Protein AF-A0A0K2UXF2-F1 (afdb_monomer_lite)

Radius of gyration: 28.44 Å; chains: 1; bounding box: 49×37×75 Å

Secondary structure (DSSP, 8-state):
-------TTTTTTS-HHHHHHHHHHT-SSSTTSPPHHHHHHSHHHHT-------HHHHHHHHHHHHHHHHHHHHHHHHHHHHHHHHHHHHHTTSS-------------------

Sequence (114 aa):
LGEFEFDSPYWDDISDEAKAFIRQLMCVDVDKRLSCSEALEHAWITGAKNDKDIHASVSEQLKKNFAKSRWRQAYNAIAVSRQMKKMVLNSGATTTDNKDNSPGPEKSAAEEFF

Structure (mmCIF, N/CA/C/O backbone):
data_AF-A0A0K2UXF2-F1
#
_entry.id   AF-A0A0K2UXF2-F1
#
loop_
_atom_site.group_PDB
_atom_site.id
_atom_site.type_symbol
_atom_site.label_atom_id
_atom_site.label_alt_id
_atom_site.label_comp_id
_atom_site.label_asym_id
_atom_site.label_entity_id
_atom_site.label_seq_id
_atom_site.pdbx_PDB_ins_code
_atom_site.Cartn_x
_atom_site.Cartn_y
_atom_site.Cartn_z
_atom_site.occupancy
_atom_site.B_iso_or_equiv
_atom_site.auth_seq_id
_atom_site.auth_comp_id
_atom_site.auth_asym_id
_atom_site.auth_atom_id
_atom_site.pdbx_PDB_model_num
ATOM 1 N N . LEU A 1 1 ? 4.490 -22.327 3.656 1.00 52.03 1 LEU A N 1
ATOM 2 C CA . LEU A 1 1 ? 3.926 -21.152 4.350 1.00 52.03 1 LEU A CA 1
ATOM 3 C C . LEU A 1 1 ? 4.369 -19.921 3.578 1.00 52.03 1 LEU A C 1
ATOM 5 O O . LEU A 1 1 ? 5.523 -19.871 3.176 1.00 52.03 1 LEU A O 1
ATOM 9 N N . GLY A 1 2 ? 3.449 -19.013 3.257 1.00 61.31 2 GLY A N 1
ATOM 10 C CA . GLY A 1 2 ? 3.793 -17.711 2.686 1.00 61.31 2 GLY A CA 1
ATOM 11 C C . GLY A 1 2 ? 4.280 -16.814 3.813 1.00 61.31 2 GLY A C 1
ATOM 12 O O . GLY A 1 2 ? 3.492 -16.054 4.362 1.00 61.31 2 GLY A O 1
ATOM 13 N N . GLU A 1 3 ? 5.530 -17.000 4.223 1.00 74.31 3 GLU A N 1
ATOM 14 C CA . GLU A 1 3 ? 6.136 -16.219 5.298 1.00 74.31 3 GLU A CA 1
ATOM 15 C C . GLU A 1 3 ? 6.513 -14.835 4.774 1.00 74.31 3 GLU A C 1
ATOM 17 O O . GLU A 1 3 ? 7.091 -14.694 3.693 1.00 74.31 3 GLU A O 1
ATOM 22 N N . PHE A 1 4 ? 6.129 -13.810 5.526 1.00 83.56 4 PHE A N 1
ATOM 23 C CA . PHE A 1 4 ? 6.511 -12.432 5.275 1.00 83.56 4 PHE A CA 1
ATOM 24 C C . PHE A 1 4 ? 6.806 -11.757 6.610 1.00 83.56 4 PHE A C 1
ATOM 26 O O . PHE A 1 4 ? 6.169 -12.053 7.624 1.00 83.56 4 PHE A O 1
ATOM 33 N N . GLU A 1 5 ? 7.767 -10.844 6.593 1.00 88.75 5 GLU A N 1
ATOM 34 C CA . GLU A 1 5 ? 8.214 -10.105 7.767 1.00 88.75 5 GLU A CA 1
ATOM 35 C C . GLU A 1 5 ? 8.096 -8.598 7.518 1.00 88.75 5 GLU A C 1
ATOM 37 O O . GLU A 1 5 ? 8.026 -8.126 6.380 1.00 88.75 5 GLU A O 1
ATOM 42 N N . PHE A 1 6 ? 7.996 -7.841 8.607 1.00 90.50 6 PHE A N 1
ATOM 43 C CA . PHE A 1 6 ? 7.907 -6.386 8.578 1.00 90.50 6 PHE A CA 1
ATOM 44 C C . PHE A 1 6 ? 9.286 -5.803 8.883 1.00 90.50 6 PHE A C 1
ATOM 46 O O . PHE A 1 6 ? 9.602 -5.523 10.037 1.00 90.50 6 PHE A O 1
ATOM 53 N N . ASP A 1 7 ? 10.105 -5.665 7.841 1.00 89.31 7 ASP A N 1
ATOM 54 C CA . ASP A 1 7 ? 11.518 -5.307 7.978 1.00 89.31 7 ASP A CA 1
ATOM 55 C C . ASP A 1 7 ? 11.738 -3.864 8.465 1.00 89.31 7 ASP A C 1
ATOM 57 O O . ASP A 1 7 ? 11.189 -2.896 7.918 1.00 89.31 7 ASP A O 1
ATOM 61 N N . SER A 1 8 ? 12.629 -3.714 9.444 1.00 84.88 8 SER A N 1
ATOM 62 C CA . SER A 1 8 ? 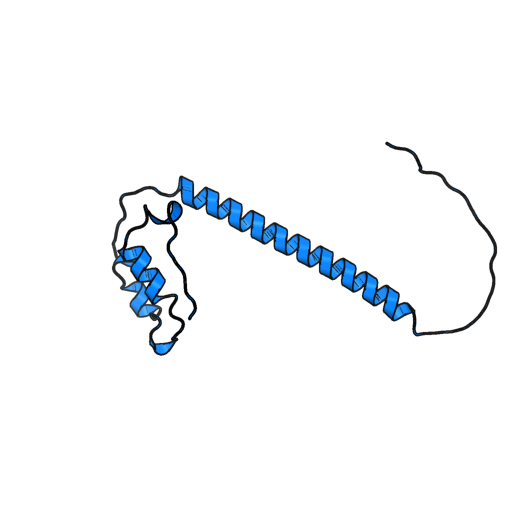13.218 -2.423 9.807 1.00 84.88 8 SER A CA 1
ATOM 63 C C . SER A 1 8 ? 14.157 -1.945 8.683 1.00 84.88 8 SER A C 1
ATOM 65 O O . SER A 1 8 ? 14.823 -2.766 8.041 1.00 84.88 8 SER A O 1
ATOM 67 N N . PRO A 1 9 ? 14.229 -0.633 8.389 1.00 87.19 9 PRO A N 1
ATOM 68 C CA . PRO A 1 9 ? 13.587 0.483 9.099 1.00 87.19 9 PRO A CA 1
ATOM 69 C C . PRO A 1 9 ? 12.191 0.852 8.578 1.00 87.19 9 PRO A C 1
ATOM 71 O O . PRO A 1 9 ? 11.560 1.780 9.073 1.00 87.19 9 PRO A O 1
ATOM 74 N N . TYR A 1 10 ? 11.702 0.180 7.537 1.00 83.06 10 TYR A N 1
ATOM 75 C CA . TYR A 1 10 ? 10.551 0.659 6.766 1.00 83.06 10 TYR A CA 1
ATOM 76 C C . TYR A 1 10 ? 9.217 0.525 7.503 1.00 83.06 10 TYR A C 1
ATOM 78 O O . TYR A 1 10 ? 8.292 1.289 7.235 1.00 83.06 10 TYR A O 1
ATOM 86 N N . TRP A 1 11 ? 9.123 -0.441 8.416 1.00 88.69 11 TRP A N 1
ATOM 87 C CA . TRP A 1 11 ? 7.900 -0.758 9.149 1.00 88.69 11 TRP A CA 1
ATOM 88 C C . TRP A 1 11 ? 7.898 -0.277 10.604 1.00 88.69 11 TRP A C 1
ATOM 90 O O . TRP A 1 11 ? 6.904 -0.481 11.303 1.00 88.69 11 TRP A O 1
ATOM 100 N N . ASP A 1 12 ? 8.968 0.365 11.070 1.00 86.81 12 ASP A N 1
ATOM 101 C CA . ASP A 1 12 ? 9.121 0.757 12.480 1.00 86.81 12 ASP A CA 1
ATOM 102 C C . ASP A 1 12 ? 8.124 1.852 12.887 1.00 86.81 12 ASP A C 1
ATOM 104 O O . ASP A 1 12 ? 7.615 1.857 14.006 1.00 86.81 12 ASP A O 1
ATOM 108 N N . ASP A 1 13 ? 7.768 2.733 11.951 1.00 87.12 13 ASP A N 1
ATOM 109 C CA . ASP A 1 13 ? 6.790 3.803 12.172 1.00 87.12 13 ASP A CA 1
ATOM 110 C C . ASP A 1 13 ? 5.335 3.397 11.904 1.00 87.12 13 ASP A C 1
ATOM 112 O O . 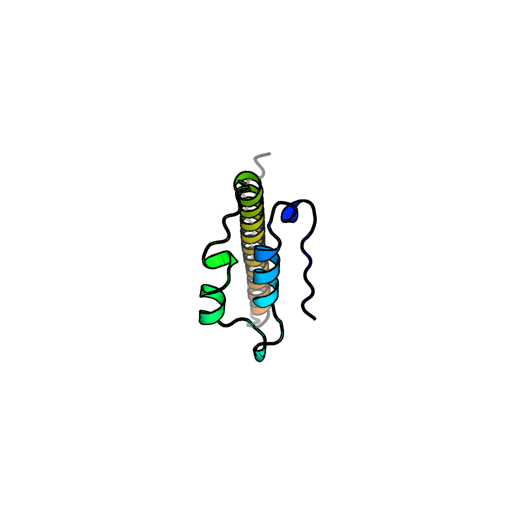ASP A 1 13 ? 4.424 4.206 12.082 1.00 87.12 13 ASP A O 1
ATOM 116 N N . ILE A 1 14 ? 5.097 2.149 11.496 1.00 87.44 14 ILE A N 1
ATOM 117 C CA . ILE A 1 14 ? 3.758 1.617 11.233 1.00 87.44 14 ILE A CA 1
ATOM 118 C C . ILE A 1 14 ? 3.198 0.991 12.509 1.00 87.44 14 ILE A C 1
ATOM 120 O O . ILE A 1 14 ? 3.877 0.171 13.134 1.00 87.44 14 ILE A O 1
ATOM 124 N N . SER A 1 15 ? 1.951 1.315 12.869 1.00 88.62 15 SER A N 1
ATOM 125 C CA . SER A 1 15 ? 1.356 0.755 14.085 1.00 88.62 15 SER A CA 1
ATOM 126 C C . SER A 1 15 ? 1.104 -0.744 14.012 1.00 88.62 15 SER A C 1
ATOM 128 O O . SER A 1 15 ? 0.930 -1.344 12.942 1.00 88.62 15 SER A O 1
ATOM 130 N N . ASP A 1 16 ? 1.050 -1.350 15.192 1.00 87.44 16 ASP A N 1
ATOM 131 C CA . ASP A 1 16 ? 0.841 -2.782 15.333 1.00 87.44 16 ASP A CA 1
ATOM 132 C C . ASP A 1 16 ? -0.564 -3.209 14.896 1.00 87.44 16 ASP A C 1
ATOM 134 O O . ASP A 1 16 ? -0.713 -4.307 14.358 1.00 87.44 16 ASP A O 1
ATOM 138 N N . GLU A 1 17 ? -1.577 -2.340 15.001 1.00 87.62 17 GLU A N 1
ATOM 139 C CA . GLU A 1 17 ? -2.927 -2.605 14.485 1.00 87.62 17 GLU A CA 1
ATOM 140 C C . GLU A 1 17 ? -2.932 -2.744 12.960 1.00 87.62 17 GLU A C 1
ATOM 142 O O . GLU A 1 17 ? -3.592 -3.633 12.420 1.00 87.62 17 GLU A O 1
ATOM 147 N N . ALA A 1 18 ? -2.162 -1.904 12.261 1.00 89.44 18 ALA A N 1
ATOM 148 C CA . ALA A 1 18 ? -2.012 -1.982 10.810 1.00 89.44 18 ALA A CA 1
ATOM 149 C C . ALA A 1 18 ? -1.297 -3.280 10.403 1.00 89.44 18 ALA A C 1
ATOM 151 O O . ALA A 1 18 ? -1.730 -3.995 9.496 1.00 89.44 18 ALA A O 1
ATOM 152 N N . LYS A 1 19 ? -0.218 -3.627 11.116 1.00 90.62 19 LYS A N 1
ATOM 153 C CA . LYS A 1 19 ? 0.525 -4.877 10.901 1.00 90.62 19 LYS A CA 1
ATOM 154 C C . LYS A 1 19 ? -0.347 -6.104 11.176 1.00 90.62 19 LYS A C 1
ATOM 156 O O . LYS A 1 19 ? -0.289 -7.077 10.426 1.00 90.62 19 LYS A O 1
ATOM 161 N N . ALA A 1 20 ? -1.158 -6.079 12.233 1.00 88.62 20 ALA A N 1
ATOM 162 C CA . ALA A 1 20 ? -2.098 -7.148 12.567 1.00 88.62 20 ALA A CA 1
ATOM 163 C C . ALA A 1 20 ? -3.160 -7.330 11.475 1.00 88.62 20 ALA A C 1
ATOM 165 O O . ALA A 1 20 ? -3.395 -8.457 11.039 1.00 88.62 20 ALA A O 1
ATOM 166 N N . PHE A 1 21 ? -3.714 -6.230 10.963 1.00 91.06 21 PHE A N 1
ATOM 167 C CA . PHE A 1 21 ? -4.671 -6.254 9.860 1.00 91.06 21 PHE A CA 1
ATOM 168 C C . PHE A 1 21 ? -4.096 -6.917 8.598 1.00 91.06 21 PHE A C 1
ATOM 170 O O . PHE A 1 21 ? -4.709 -7.817 8.022 1.00 91.06 21 PHE A O 1
ATOM 177 N N . ILE A 1 22 ? -2.875 -6.542 8.199 1.00 91.75 22 ILE A N 1
ATOM 178 C CA . ILE A 1 22 ? -2.205 -7.124 7.025 1.00 91.75 22 ILE A CA 1
ATOM 179 C C . ILE A 1 22 ? -1.982 -8.633 7.201 1.00 91.75 22 ILE A C 1
ATOM 181 O O . ILE A 1 22 ? -2.205 -9.391 6.257 1.00 91.75 22 ILE A O 1
ATOM 185 N N . ARG A 1 23 ? -1.609 -9.098 8.405 1.00 90.44 23 ARG A N 1
ATOM 186 C CA . ARG A 1 23 ? -1.465 -10.538 8.706 1.00 90.44 23 ARG A CA 1
ATOM 187 C C . ARG A 1 23 ? -2.762 -11.320 8.524 1.00 90.44 23 ARG A C 1
ATOM 189 O O . ARG A 1 23 ? -2.714 -12.438 8.019 1.00 90.44 23 ARG A O 1
ATOM 196 N N . GLN A 1 24 ? -3.902 -10.741 8.887 1.00 88.56 24 GLN A N 1
ATOM 197 C CA . GLN A 1 24 ? -5.207 -11.391 8.726 1.00 88.56 24 GLN A CA 1
ATOM 198 C C . GLN A 1 24 ? -5.659 -11.450 7.255 1.00 88.56 24 GLN A C 1
ATOM 200 O O . GLN A 1 24 ? -6.305 -12.416 6.844 1.00 88.56 24 GLN A O 1
ATOM 205 N N . LEU A 1 25 ? -5.273 -10.465 6.437 1.00 90.94 25 LEU A N 1
ATOM 206 C CA . LEU A 1 25 ? -5.544 -10.461 4.994 1.00 90.94 25 LEU A CA 1
ATOM 207 C C . LEU A 1 25 ? -4.606 -11.384 4.206 1.00 90.94 25 LEU A C 1
ATOM 209 O O . LEU A 1 25 ? -5.042 -12.093 3.299 1.00 90.94 25 LEU A O 1
ATOM 213 N N . MET A 1 26 ? -3.318 -11.407 4.554 1.00 89.25 26 MET A N 1
ATOM 214 C CA . MET A 1 26 ? -2.293 -12.233 3.906 1.00 89.25 26 MET A CA 1
ATOM 215 C C . MET A 1 26 ? -2.239 -13.661 4.476 1.00 89.25 26 MET A C 1
ATOM 217 O O . MET A 1 26 ? -1.173 -14.266 4.579 1.00 89.25 26 MET A O 1
ATOM 221 N N . CYS A 1 27 ? -3.398 -14.225 4.828 1.00 84.69 27 CYS A N 1
ATOM 222 C CA . CYS A 1 27 ? -3.507 -15.613 5.258 1.00 84.69 27 CYS A CA 1
ATOM 223 C C . CYS A 1 27 ? -3.529 -16.561 4.047 1.00 84.69 27 CYS A C 1
ATOM 225 O O . CYS A 1 27 ? -4.294 -16.362 3.095 1.00 84.69 27 CYS A O 1
ATOM 227 N N . VAL A 1 28 ? -2.690 -17.602 4.077 1.00 85.19 28 VAL A N 1
ATOM 228 C CA . VAL A 1 28 ? -2.655 -18.651 3.037 1.00 85.19 28 VAL A CA 1
ATOM 229 C C . VAL A 1 28 ? -3.946 -19.471 3.048 1.00 85.19 28 VAL A C 1
ATOM 231 O O . VAL A 1 28 ? -4.452 -19.829 1.988 1.00 85.19 28 VAL A O 1
ATOM 234 N N . ASP A 1 29 ? -4.468 -19.737 4.244 1.00 85.38 29 ASP A N 1
ATOM 235 C CA . ASP A 1 29 ? -5.718 -20.455 4.469 1.00 85.38 29 ASP A CA 1
ATOM 236 C C . ASP A 1 29 ? -6.901 -19.528 4.154 1.00 85.38 29 ASP A C 1
ATOM 238 O O . ASP A 1 29 ? -7.057 -18.475 4.775 1.00 85.38 29 ASP A O 1
ATOM 242 N N . VAL A 1 30 ? -7.694 -19.888 3.142 1.00 85.88 30 VAL A N 1
ATOM 243 C CA . VAL A 1 30 ? -8.797 -19.050 2.647 1.00 85.88 30 VAL A CA 1
ATOM 244 C C . VAL A 1 30 ? -9.927 -18.981 3.668 1.00 85.88 30 VAL A C 1
ATOM 246 O O . VAL A 1 30 ? -10.509 -17.914 3.831 1.00 85.88 30 VAL A O 1
ATOM 249 N N . ASP A 1 31 ? -10.176 -20.067 4.400 1.00 86.38 31 ASP A N 1
ATOM 250 C CA . ASP A 1 31 ? -11.264 -20.138 5.381 1.00 86.38 31 ASP A CA 1
ATOM 251 C C . ASP A 1 31 ? -10.967 -19.296 6.630 1.00 86.38 31 ASP A C 1
ATOM 253 O O . ASP A 1 31 ? -11.874 -18.900 7.357 1.00 86.38 31 ASP A O 1
ATOM 257 N N . LYS A 1 32 ? -9.685 -19.000 6.878 1.00 85.06 32 LYS A N 1
ATOM 258 C CA . LYS A 1 32 ? -9.225 -18.127 7.970 1.00 85.06 32 LYS A CA 1
ATOM 259 C C . LYS A 1 32 ? -8.904 -16.710 7.513 1.00 85.06 32 LYS A C 1
ATOM 261 O O . LYS A 1 32 ? -8.528 -15.877 8.338 1.00 85.06 32 LYS A O 1
ATOM 266 N N . ARG A 1 33 ? -8.972 -16.443 6.208 1.00 93.06 33 ARG A N 1
ATOM 267 C CA . ARG A 1 33 ? -8.702 -15.117 5.665 1.00 93.06 33 ARG A CA 1
ATOM 268 C C . ARG A 1 33 ? -9.861 -14.201 6.015 1.00 93.06 33 ARG A C 1
ATOM 270 O O . ARG A 1 33 ? -11.014 -14.546 5.783 1.00 93.06 33 ARG A O 1
ATOM 277 N N . LEU A 1 34 ? -9.522 -13.015 6.505 1.00 90.00 34 LEU A N 1
ATOM 278 C CA . LEU A 1 34 ? -10.507 -11.993 6.832 1.00 90.00 34 LEU A CA 1
ATOM 279 C C . LEU A 1 34 ? -11.386 -11.693 5.607 1.00 90.00 34 LEU A C 1
ATOM 281 O O . LEU A 1 34 ? -10.869 -11.378 4.525 1.00 90.00 34 LEU A O 1
ATOM 285 N N . SER A 1 35 ? -12.705 -11.799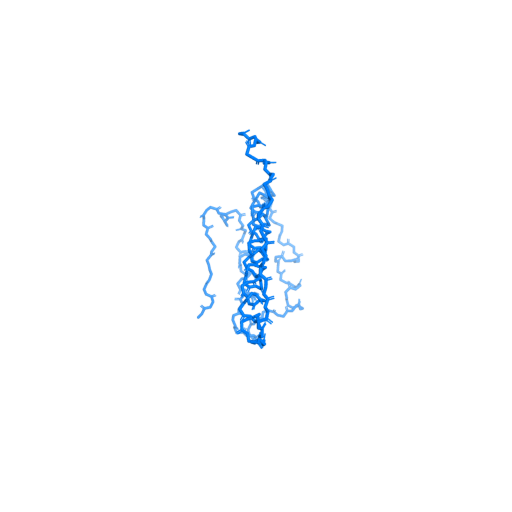 5.766 1.00 91.94 35 SER A N 1
ATOM 286 C CA . SER A 1 35 ? -13.643 -11.431 4.708 1.00 91.94 35 SER A CA 1
ATOM 287 C C . SER A 1 35 ? -13.697 -9.912 4.534 1.00 91.94 35 SER A C 1
ATOM 289 O O . SER A 1 35 ? -13.288 -9.146 5.405 1.00 91.94 35 SER A O 1
ATOM 291 N N . CYS A 1 36 ? -14.214 -9.441 3.397 1.00 91.25 36 CYS A N 1
ATOM 292 C CA . CYS A 1 36 ? -14.276 -8.002 3.127 1.00 91.25 36 CYS A CA 1
ATOM 293 C C . CYS A 1 36 ? -15.169 -7.260 4.139 1.00 91.25 36 CYS A C 1
ATOM 295 O O . CYS A 1 36 ? -14.817 -6.166 4.570 1.00 91.25 36 CYS A O 1
ATOM 297 N N . SER A 1 37 ? -16.279 -7.874 4.561 1.00 91.38 37 SER A N 1
ATOM 298 C CA . SER A 1 37 ? -17.174 -7.319 5.582 1.00 91.38 37 SER A CA 1
ATOM 299 C C . SER A 1 37 ? -16.479 -7.184 6.938 1.00 91.38 37 SER A C 1
ATOM 301 O O . SER A 1 37 ? -16.506 -6.109 7.523 1.00 91.38 37 SER A O 1
ATOM 303 N N . GLU A 1 38 ? -15.775 -8.224 7.391 1.00 89.56 38 GLU A N 1
ATOM 304 C CA . GLU A 1 38 ? -15.010 -8.184 8.649 1.00 89.56 38 GLU A CA 1
ATOM 305 C C . GLU A 1 38 ? -13.836 -7.198 8.570 1.00 89.56 38 GLU A C 1
ATOM 307 O O . GLU A 1 38 ? -13.524 -6.499 9.533 1.00 89.56 38 GLU A O 1
ATOM 312 N N . ALA A 1 39 ? -13.198 -7.092 7.401 1.00 91.12 39 ALA A N 1
ATOM 313 C CA . ALA A 1 39 ? -12.102 -6.159 7.177 1.00 91.12 39 ALA A CA 1
ATOM 314 C C . ALA A 1 39 ? -12.538 -4.696 7.312 1.00 91.12 39 ALA A C 1
ATOM 316 O O . ALA A 1 39 ? -11.777 -3.883 7.834 1.00 91.12 39 ALA A O 1
ATOM 317 N N . LEU A 1 40 ? -13.756 -4.365 6.870 1.00 89.25 40 LEU A N 1
ATOM 318 C CA . LEU A 1 40 ? -14.320 -3.020 6.997 1.00 89.25 40 LEU A CA 1
ATOM 319 C C . LEU A 1 40 ? -14.592 -2.627 8.451 1.00 89.25 40 LEU A C 1
ATOM 321 O O . LEU A 1 40 ? -14.552 -1.441 8.766 1.00 89.25 40 LEU A O 1
ATOM 325 N N . GLU A 1 41 ? -14.845 -3.598 9.326 1.00 89.25 41 GLU A N 1
ATOM 326 C CA . GLU A 1 41 ? -15.113 -3.374 10.750 1.00 89.25 41 GLU A CA 1
ATOM 327 C C . GLU A 1 41 ? -13.832 -3.308 11.598 1.00 89.25 41 GLU A C 1
ATOM 329 O O . GLU A 1 41 ? -13.860 -2.848 12.742 1.00 89.25 41 GLU A O 1
ATOM 334 N N . HIS A 1 42 ? -12.688 -3.723 11.047 1.00 88.62 42 HIS A N 1
ATOM 335 C CA . HIS A 1 42 ? -11.425 -3.765 11.774 1.00 88.62 42 HIS A CA 1
ATOM 336 C C . HIS A 1 42 ? -11.009 -2.373 12.280 1.00 88.62 42 HIS A C 1
ATOM 338 O O . HIS A 1 42 ? -11.072 -1.387 11.545 1.00 88.62 42 HIS A O 1
ATOM 344 N N . ALA A 1 43 ? -10.503 -2.298 13.518 1.00 86.62 43 ALA A N 1
ATOM 345 C CA . ALA A 1 43 ? -10.156 -1.044 14.202 1.00 86.62 43 ALA A CA 1
ATOM 346 C C . ALA A 1 43 ? -9.223 -0.132 13.383 1.00 86.62 43 ALA A C 1
ATOM 348 O O . ALA A 1 43 ? -9.343 1.092 13.420 1.00 86.62 43 ALA A O 1
ATOM 349 N N . TRP A 1 44 ? -8.318 -0.730 12.601 1.00 87.62 44 TRP A N 1
ATOM 350 C CA . TRP A 1 44 ? -7.428 0.015 11.707 1.00 87.62 44 TRP A CA 1
ATOM 351 C C . TRP A 1 44 ? -8.165 0.788 10.601 1.00 87.62 44 TRP A C 1
ATOM 353 O O . TRP A 1 44 ? -7.752 1.888 10.248 1.00 87.62 44 TRP A O 1
ATOM 363 N N . ILE A 1 45 ? -9.275 0.247 10.095 1.00 86.38 45 ILE A N 1
ATOM 364 C CA . ILE A 1 45 ? -10.112 0.878 9.068 1.00 86.38 45 ILE A CA 1
ATOM 365 C C . ILE A 1 45 ? -11.137 1.829 9.696 1.00 86.38 45 ILE A C 1
ATOM 367 O O . ILE A 1 45 ? -11.367 2.918 9.172 1.00 86.38 45 ILE A O 1
ATOM 371 N N . THR A 1 46 ? -11.739 1.449 10.826 1.00 86.56 46 THR A N 1
ATOM 372 C CA . THR A 1 46 ? -12.850 2.197 11.437 1.00 86.56 46 THR A CA 1
ATOM 373 C C . THR A 1 46 ? -12.426 3.396 12.281 1.00 86.56 46 THR A C 1
ATOM 375 O O . THR A 1 46 ? -13.265 4.253 12.560 1.00 86.56 46 THR A O 1
ATOM 378 N N . GLY A 1 47 ? -11.155 3.522 12.676 1.00 71.62 47 GLY A N 1
ATOM 379 C CA . GLY A 1 47 ? -10.758 4.708 13.439 1.00 71.62 47 GLY A CA 1
ATOM 380 C C . GLY A 1 47 ? -9.387 4.737 14.100 1.00 71.62 47 GLY A C 1
ATOM 381 O O . GLY A 1 47 ? -9.135 5.689 14.840 1.00 71.62 47 GLY A O 1
ATOM 382 N N . ALA A 1 48 ? -8.490 3.772 13.870 1.00 64.44 48 ALA A N 1
ATOM 383 C CA . ALA A 1 48 ? -7.126 3.863 14.390 1.00 64.44 48 ALA A CA 1
ATOM 384 C C . ALA A 1 48 ? -6.347 4.951 13.632 1.00 64.44 48 ALA A C 1
ATOM 386 O O . ALA A 1 48 ? -5.691 4.706 12.617 1.00 64.44 48 ALA A O 1
ATOM 387 N N . LYS A 1 49 ? -6.435 6.190 14.116 1.00 61.00 49 LYS A N 1
ATOM 388 C CA . LYS A 1 49 ? -5.589 7.279 13.637 1.00 61.00 49 LYS A CA 1
ATOM 389 C C . LYS A 1 49 ? -4.170 7.050 14.142 1.00 61.00 49 LYS A C 1
ATOM 391 O O . LYS A 1 49 ? -3.910 7.161 15.335 1.00 61.00 49 LYS A O 1
ATOM 396 N N . ASN A 1 50 ? -3.257 6.757 13.221 1.00 65.44 50 ASN A N 1
ATOM 397 C CA . ASN A 1 50 ? -1.839 6.970 13.469 1.00 65.44 50 ASN A CA 1
ATOM 398 C C . ASN A 1 50 ? -1.536 8.457 13.313 1.00 65.44 50 ASN A C 1
ATOM 400 O O . ASN A 1 50 ? -1.847 9.040 12.279 1.00 65.44 50 ASN A O 1
ATOM 404 N N . ASP A 1 51 ? -0.913 9.047 14.328 1.00 64.88 51 ASP A N 1
ATOM 405 C CA . ASP A 1 51 ? -0.570 10.476 14.355 1.00 64.88 51 ASP A CA 1
ATOM 406 C C . ASP A 1 51 ? 0.772 10.777 13.651 1.00 64.88 51 ASP A C 1
ATOM 408 O O . ASP A 1 51 ? 1.237 11.913 13.604 1.00 64.88 51 ASP A O 1
ATOM 412 N N . LYS A 1 52 ? 1.423 9.744 13.099 1.00 73.00 52 LYS A N 1
ATOM 413 C CA . LYS A 1 52 ? 2.713 9.846 12.408 1.00 73.00 52 LYS A CA 1
ATOM 414 C C . LYS A 1 52 ? 2.524 10.032 10.900 1.00 73.00 52 LYS A C 1
ATOM 416 O O . LYS A 1 52 ? 1.965 9.163 10.230 1.00 73.00 52 LYS A O 1
ATOM 421 N N . ASP A 1 53 ? 3.058 11.125 10.352 1.00 77.00 53 ASP A N 1
ATOM 422 C CA . ASP A 1 53 ? 3.153 11.332 8.903 1.00 77.00 53 ASP A CA 1
ATOM 423 C C . ASP A 1 53 ? 4.339 10.550 8.315 1.00 77.00 53 ASP A C 1
ATOM 425 O O . ASP A 1 53 ? 5.502 10.926 8.459 1.00 77.00 53 ASP A O 1
ATOM 429 N N . ILE A 1 54 ? 4.029 9.449 7.633 1.00 81.81 54 ILE A N 1
ATOM 430 C CA . ILE A 1 54 ? 4.995 8.589 6.930 1.00 81.81 54 ILE A CA 1
ATOM 431 C C . ILE A 1 54 ? 5.000 8.827 5.408 1.00 81.81 54 ILE A C 1
ATOM 433 O O . ILE A 1 54 ? 5.620 8.074 4.653 1.00 81.81 54 ILE A O 1
ATOM 437 N N . HIS A 1 55 ? 4.291 9.848 4.913 1.00 79.81 55 HIS A N 1
ATOM 438 C CA . HIS A 1 55 ? 4.032 10.023 3.483 1.00 79.81 55 HIS A CA 1
ATOM 439 C C . HIS A 1 55 ? 5.321 10.169 2.659 1.00 79.81 55 HIS A C 1
ATOM 441 O O . HIS A 1 55 ? 5.424 9.648 1.543 1.00 79.81 55 HIS A O 1
ATOM 447 N N . ALA A 1 56 ? 6.335 10.842 3.206 1.00 77.88 56 ALA A N 1
ATOM 448 C CA . ALA A 1 56 ? 7.609 11.044 2.525 1.00 77.88 56 ALA A CA 1
ATOM 449 C C . ALA A 1 56 ? 8.324 9.714 2.215 1.00 77.88 56 ALA A C 1
ATOM 451 O O . ALA A 1 56 ? 8.652 9.454 1.055 1.00 77.88 56 ALA A O 1
ATOM 452 N N . SER A 1 57 ? 8.498 8.842 3.214 1.00 80.69 57 SER A N 1
ATOM 453 C CA . SER A 1 57 ? 9.202 7.564 3.046 1.00 80.69 57 SER A CA 1
ATOM 454 C C . SER A 1 57 ? 8.408 6.582 2.177 1.00 80.69 57 SER A C 1
ATOM 456 O O . SER A 1 57 ? 8.973 5.944 1.283 1.00 80.69 57 SER A O 1
ATOM 458 N N . VAL A 1 58 ? 7.0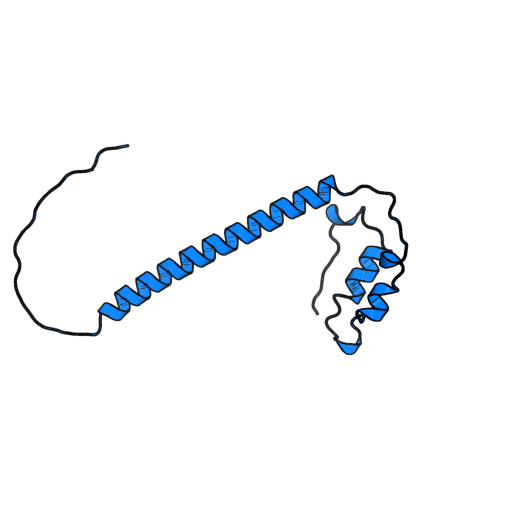85 6.514 2.361 1.00 82.75 58 VAL A N 1
ATOM 459 C CA . VAL A 1 58 ? 6.199 5.634 1.582 1.00 82.75 58 VAL A CA 1
ATOM 460 C C . VAL A 1 58 ? 6.150 6.055 0.113 1.00 82.75 58 VAL A C 1
ATOM 462 O O . VAL A 1 58 ? 6.279 5.215 -0.781 1.00 82.75 58 VAL A O 1
ATOM 465 N N . SER A 1 59 ? 6.007 7.353 -0.171 1.00 81.56 59 SER A N 1
ATOM 466 C CA . SER A 1 59 ? 5.911 7.848 -1.550 1.00 81.56 59 SER A CA 1
ATOM 467 C C . SER A 1 59 ? 7.200 7.624 -2.349 1.00 81.56 59 SER A C 1
ATOM 469 O O . SER A 1 59 ? 7.144 7.322 -3.547 1.00 81.56 59 SER A O 1
ATOM 471 N N . GLU A 1 60 ? 8.367 7.709 -1.707 1.00 83.56 60 GLU A N 1
ATOM 472 C CA . GLU A 1 60 ? 9.647 7.408 -2.344 1.00 83.56 60 GLU A CA 1
ATOM 473 C C . GLU A 1 60 ? 9.770 5.918 -2.697 1.00 83.56 60 GLU A C 1
ATOM 475 O O . GLU A 1 60 ? 10.111 5.566 -3.834 1.00 83.56 60 GLU A O 1
ATOM 480 N N . GLN A 1 61 ? 9.437 5.033 -1.754 1.00 84.06 61 GLN A N 1
ATOM 481 C CA . GLN A 1 61 ? 9.437 3.588 -1.988 1.00 84.06 61 GLN A CA 1
ATOM 482 C C . GLN A 1 61 ? 8.449 3.192 -3.084 1.00 84.06 61 GLN A C 1
ATOM 484 O O . GLN A 1 61 ? 8.763 2.356 -3.936 1.00 84.06 61 GLN A O 1
ATOM 489 N N . LEU A 1 62 ? 7.274 3.818 -3.110 1.00 86.75 62 LEU A N 1
ATOM 490 C CA . LEU A 1 62 ? 6.259 3.569 -4.120 1.00 86.75 62 LEU A CA 1
ATOM 491 C C . LEU A 1 62 ? 6.773 3.933 -5.524 1.00 86.75 62 LEU A C 1
ATOM 493 O O . LEU A 1 62 ? 6.698 3.115 -6.446 1.00 86.75 62 LEU A O 1
ATOM 497 N N . LYS A 1 63 ? 7.400 5.109 -5.682 1.00 86.75 63 LYS A N 1
ATOM 498 C CA . LYS A 1 63 ? 8.036 5.531 -6.946 1.00 86.75 63 LYS A CA 1
ATOM 499 C C . LYS A 1 63 ? 9.126 4.553 -7.397 1.00 86.75 63 LYS A C 1
ATOM 501 O O . LYS A 1 63 ? 9.146 4.162 -8.568 1.00 86.75 63 LYS A O 1
ATOM 506 N N . LYS A 1 64 ? 10.002 4.124 -6.480 1.00 87.44 64 LYS A N 1
ATOM 507 C CA . LYS A 1 64 ? 11.070 3.142 -6.750 1.00 87.44 64 LYS A CA 1
ATOM 508 C C . LYS A 1 64 ? 10.499 1.797 -7.215 1.00 87.44 64 LYS A C 1
ATOM 510 O O . LYS A 1 64 ? 10.952 1.251 -8.224 1.00 87.44 64 LYS A O 1
ATOM 515 N N . ASN A 1 65 ? 9.469 1.288 -6.539 1.00 89.62 65 ASN A N 1
ATOM 516 C CA . ASN A 1 65 ? 8.817 0.027 -6.897 1.00 89.62 65 ASN A CA 1
ATOM 517 C C . ASN A 1 65 ? 8.112 0.096 -8.258 1.00 89.62 65 ASN A C 1
ATOM 519 O O . ASN A 1 65 ? 8.275 -0.810 -9.080 1.00 89.62 65 ASN A O 1
ATOM 523 N N . PHE A 1 66 ? 7.403 1.188 -8.555 1.00 90.12 66 PHE A N 1
ATOM 524 C CA . PHE A 1 66 ? 6.791 1.376 -9.872 1.00 90.12 66 PHE A CA 1
ATOM 525 C C . PHE A 1 66 ? 7.831 1.475 -10.989 1.00 90.12 66 PHE A C 1
ATOM 527 O O . PHE A 1 66 ? 7.636 0.896 -12.058 1.00 90.12 66 PHE A O 1
ATOM 534 N N . ALA A 1 67 ? 8.951 2.165 -10.758 1.00 90.31 67 ALA A N 1
ATOM 535 C CA . ALA A 1 67 ? 10.054 2.206 -11.715 1.00 90.31 67 ALA A CA 1
ATOM 536 C C . ALA A 1 67 ? 10.626 0.802 -11.973 1.00 90.31 67 ALA A C 1
ATOM 538 O O . ALA A 1 67 ? 10.777 0.409 -13.129 1.00 90.31 67 ALA A O 1
ATOM 539 N N . LYS A 1 68 ? 10.853 0.012 -10.914 1.00 90.38 68 LYS A N 1
ATOM 540 C CA . LYS A 1 68 ? 11.314 -1.382 -11.009 1.00 90.38 68 LYS A CA 1
ATOM 541 C C . LYS A 1 68 ? 10.332 -2.265 -11.786 1.00 90.38 68 LYS A C 1
ATOM 543 O O . LYS A 1 68 ? 10.757 -3.057 -12.625 1.00 90.38 68 LYS A O 1
ATOM 548 N N . SER A 1 69 ? 9.029 -2.115 -11.541 1.00 92.50 69 SER A N 1
ATOM 549 C CA . SER A 1 69 ? 7.981 -2.850 -12.262 1.00 92.50 69 SER A CA 1
ATOM 550 C C . SER A 1 69 ? 7.956 -2.490 -13.753 1.00 92.50 69 SER A C 1
ATOM 552 O O . SER A 1 69 ? 7.995 -3.383 -14.599 1.00 92.50 69 SER A O 1
ATOM 554 N N . ARG A 1 70 ? 8.012 -1.194 -14.093 1.00 92.81 70 ARG A N 1
ATOM 555 C CA . ARG A 1 70 ? 8.084 -0.730 -15.491 1.00 92.81 70 ARG A CA 1
ATOM 556 C C . ARG A 1 70 ? 9.334 -1.235 -16.212 1.00 92.81 70 ARG A C 1
ATOM 558 O O . ARG A 1 70 ? 9.237 -1.686 -17.349 1.00 92.81 70 ARG A O 1
ATOM 565 N N . TRP A 1 71 ? 10.487 -1.231 -15.543 1.00 92.25 71 TRP A N 1
ATOM 566 C CA . TRP A 1 71 ? 11.725 -1.784 -16.101 1.00 92.25 71 TRP A CA 1
ATOM 567 C C . TRP A 1 71 ? 11.601 -3.275 -16.418 1.00 92.25 71 TRP A C 1
ATOM 569 O O . TRP A 1 71 ? 11.976 -3.709 -17.506 1.00 92.25 71 TRP A O 1
ATOM 579 N N . ARG A 1 72 ? 11.024 -4.061 -15.499 1.00 94.88 72 ARG A N 1
ATOM 580 C CA . ARG A 1 72 ? 10.770 -5.494 -15.718 1.00 94.88 72 ARG A CA 1
ATOM 581 C C . ARG A 1 72 ? 9.852 -5.734 -16.916 1.00 94.88 72 ARG A C 1
ATOM 583 O O . ARG A 1 72 ? 10.126 -6.626 -17.710 1.00 94.88 72 ARG A O 1
ATOM 590 N N . GLN A 1 73 ? 8.804 -4.926 -17.079 1.00 95.81 73 GLN A N 1
ATOM 591 C CA . GLN A 1 73 ? 7.908 -5.019 -18.235 1.00 95.81 73 GLN A CA 1
ATOM 592 C C . GLN A 1 73 ? 8.642 -4.737 -19.551 1.00 95.81 73 GLN A C 1
ATOM 594 O O . GLN A 1 73 ? 8.551 -5.539 -20.479 1.00 95.81 73 GLN A O 1
ATOM 599 N N . ALA A 1 74 ? 9.414 -3.648 -19.617 1.00 95.69 74 ALA A N 1
ATOM 600 C CA . ALA A 1 74 ? 10.192 -3.300 -20.807 1.00 95.69 74 ALA A CA 1
ATOM 601 C C . ALA A 1 74 ? 11.214 -4.393 -21.160 1.00 95.69 74 ALA A C 1
ATOM 603 O O . ALA A 1 74 ? 11.319 -4.803 -22.316 1.00 95.69 74 ALA A O 1
ATOM 604 N N . TYR A 1 75 ? 11.919 -4.918 -20.155 1.00 97.00 75 TYR A N 1
ATOM 605 C CA . TYR A 1 75 ? 12.855 -6.025 -20.328 1.00 97.00 75 TYR A CA 1
ATOM 606 C C . TYR A 1 75 ? 12.166 -7.274 -20.891 1.00 97.00 75 TYR A C 1
ATOM 608 O O . TYR A 1 75 ? 12.612 -7.815 -21.904 1.00 97.00 75 TYR A O 1
ATOM 616 N N . ASN A 1 76 ? 11.052 -7.696 -20.283 1.00 96.81 76 ASN A N 1
ATOM 617 C CA . ASN A 1 76 ? 10.296 -8.864 -20.731 1.00 96.81 76 ASN A CA 1
ATOM 618 C C . ASN A 1 76 ? 9.787 -8.684 -22.170 1.00 96.81 76 ASN A C 1
ATOM 620 O O . ASN A 1 76 ? 9.902 -9.605 -22.974 1.00 96.81 76 ASN A O 1
ATOM 624 N N . ALA A 1 77 ? 9.299 -7.493 -22.530 1.00 95.75 77 ALA A N 1
ATOM 625 C CA . ALA A 1 77 ? 8.846 -7.193 -23.888 1.00 95.75 77 ALA A CA 1
ATOM 626 C C . ALA A 1 77 ? 9.983 -7.293 -24.922 1.00 95.75 77 ALA A C 1
ATOM 628 O O . ALA A 1 77 ? 9.804 -7.886 -25.990 1.00 95.75 77 ALA A O 1
ATOM 629 N N . ILE A 1 78 ? 11.173 -6.771 -24.602 1.00 96.00 78 ILE A N 1
ATOM 630 C CA . ILE A 1 78 ? 12.358 -6.876 -25.468 1.00 96.00 78 ILE A CA 1
ATOM 631 C C . ILE A 1 78 ? 12.810 -8.335 -25.589 1.00 96.00 78 ILE A C 1
ATOM 633 O O . ILE A 1 78 ? 13.111 -8.790 -26.695 1.00 96.00 78 ILE A O 1
ATOM 637 N N . ALA A 1 79 ? 12.849 -9.076 -24.480 1.00 95.81 79 ALA A N 1
ATOM 638 C CA . ALA A 1 79 ? 13.233 -10.484 -24.467 1.00 95.81 79 ALA A CA 1
ATOM 639 C C . ALA A 1 79 ? 12.293 -11.328 -25.342 1.00 95.81 79 ALA A C 1
ATOM 641 O O . ALA A 1 79 ? 12.763 -12.070 -26.207 1.00 95.81 79 ALA A O 1
ATOM 642 N N . VAL A 1 80 ? 10.977 -11.141 -25.197 1.00 95.44 80 VAL A N 1
ATOM 643 C CA . VAL A 1 80 ? 9.966 -11.802 -26.035 1.00 95.44 80 VAL A CA 1
ATOM 644 C C . VAL A 1 80 ? 10.115 -11.391 -27.498 1.00 95.44 80 VAL A C 1
ATOM 646 O O . VAL A 1 80 ? 10.117 -12.256 -28.366 1.00 95.44 80 VAL A O 1
ATOM 649 N N . SER A 1 81 ? 10.336 -10.107 -27.790 1.00 93.31 81 SER A N 1
ATOM 650 C CA . SER A 1 81 ? 10.541 -9.630 -29.166 1.00 93.31 81 SER A CA 1
ATOM 651 C C . SER A 1 81 ? 11.771 -10.264 -29.826 1.00 93.31 81 SER A C 1
ATOM 653 O O . SER A 1 81 ? 11.727 -10.647 -30.995 1.00 93.31 81 SER A O 1
ATOM 655 N N . ARG A 1 82 ? 12.877 -10.415 -29.084 1.00 91.62 82 ARG A N 1
ATOM 656 C CA . ARG A 1 82 ? 14.081 -11.123 -29.557 1.00 91.62 82 ARG A CA 1
ATOM 657 C C . ARG A 1 82 ? 13.794 -12.603 -29.797 1.00 91.62 82 ARG A C 1
ATOM 659 O O . ARG A 1 82 ? 14.188 -13.132 -30.834 1.00 91.62 82 ARG A O 1
ATOM 666 N N . GLN A 1 83 ? 13.080 -13.248 -28.878 1.00 90.75 83 GLN A N 1
ATOM 667 C CA . GLN A 1 83 ? 12.703 -14.653 -29.004 1.00 90.75 83 GLN A CA 1
ATOM 668 C C . GLN A 1 83 ? 11.773 -14.882 -30.201 1.00 90.75 83 GLN A C 1
ATOM 670 O O . GLN A 1 83 ? 11.989 -15.817 -30.964 1.00 90.75 83 GLN A O 1
ATOM 675 N N . MET A 1 84 ? 10.794 -14.003 -30.424 1.00 93.88 84 MET A N 1
ATOM 676 C CA . MET A 1 84 ? 9.909 -14.045 -31.589 1.00 93.88 84 MET A CA 1
ATOM 677 C C . MET A 1 84 ? 10.684 -13.874 -32.893 1.00 93.88 84 MET A C 1
ATOM 679 O O . MET A 1 84 ? 10.494 -14.673 -33.802 1.00 93.88 84 MET A O 1
ATOM 683 N N . LYS A 1 85 ? 11.618 -12.914 -32.978 1.00 89.19 85 LYS A N 1
ATOM 684 C CA . LYS A 1 85 ? 12.494 -12.771 -34.156 1.00 89.19 85 LYS A CA 1
ATOM 685 C C . LYS A 1 85 ? 13.308 -14.039 -34.415 1.00 89.19 85 LYS A C 1
ATOM 687 O O . LYS A 1 85 ? 13.366 -14.493 -35.550 1.00 89.19 85 LYS A O 1
ATOM 692 N N . LYS A 1 86 ? 13.890 -14.646 -33.376 1.00 86.56 86 LYS A N 1
ATOM 693 C CA . LYS A 1 86 ? 14.623 -15.915 -33.503 1.00 86.56 86 LYS A CA 1
ATOM 694 C C . LYS A 1 86 ? 13.713 -17.055 -33.966 1.00 86.56 86 LYS A C 1
ATOM 696 O O . LYS A 1 86 ? 14.131 -17.837 -34.809 1.00 86.56 86 LYS A O 1
ATOM 701 N N . MET A 1 87 ? 12.486 -17.138 -33.449 1.00 87.25 87 MET A N 1
ATOM 702 C CA . MET A 1 87 ? 11.508 -18.138 -33.882 1.00 87.25 87 MET A CA 1
ATOM 703 C C . MET A 1 87 ? 11.103 -17.924 -35.338 1.00 87.25 87 MET A C 1
ATOM 705 O O . MET A 1 87 ? 11.152 -18.881 -36.086 1.00 87.25 87 MET A O 1
ATOM 709 N N . VAL A 1 88 ? 10.823 -16.694 -35.778 1.00 84.88 88 VAL A N 1
ATOM 710 C CA . VAL A 1 88 ? 10.516 -16.385 -37.188 1.00 84.88 88 VAL A CA 1
ATOM 711 C C . VAL A 1 88 ? 11.687 -16.741 -38.109 1.00 84.88 88 VAL A C 1
ATOM 713 O O . VAL A 1 88 ? 11.483 -17.374 -39.140 1.00 84.88 88 VAL A O 1
ATOM 716 N N . LEU A 1 89 ? 12.920 -16.401 -37.720 1.00 77.81 89 LEU A N 1
ATOM 717 C CA . LEU A 1 89 ? 14.120 -16.754 -38.487 1.00 77.81 89 LEU A CA 1
ATOM 718 C C . LEU A 1 89 ? 14.348 -18.274 -38.535 1.00 77.81 89 LEU A C 1
ATOM 720 O O . LEU A 1 89 ? 14.755 -18.799 -39.565 1.00 77.81 89 LEU A O 1
ATOM 724 N N . ASN A 1 90 ? 14.046 -18.991 -37.451 1.00 74.31 90 ASN A N 1
ATOM 725 C CA . ASN A 1 90 ? 14.153 -20.450 -37.392 1.00 74.31 90 ASN A CA 1
ATOM 726 C C . ASN A 1 90 ? 12.989 -21.160 -38.112 1.00 74.31 90 ASN A C 1
ATOM 728 O O . ASN A 1 90 ? 13.178 -22.237 -38.664 1.00 74.31 90 ASN A O 1
ATOM 732 N N . SER A 1 91 ? 11.798 -20.559 -38.148 1.00 60.75 91 SER A N 1
ATOM 733 C CA . SER A 1 91 ? 10.634 -21.023 -38.914 1.00 60.75 91 SER A CA 1
ATOM 734 C C . SER A 1 91 ? 10.809 -20.824 -40.423 1.00 60.75 91 SER A C 1
ATOM 736 O O . SER A 1 91 ? 10.158 -21.512 -41.201 1.00 60.75 91 SER A O 1
ATOM 738 N N . GLY A 1 92 ? 11.716 -19.936 -40.848 1.00 57.91 92 GLY A N 1
ATOM 739 C CA . GLY A 1 92 ? 12.131 -19.793 -42.247 1.00 57.91 92 GLY A CA 1
A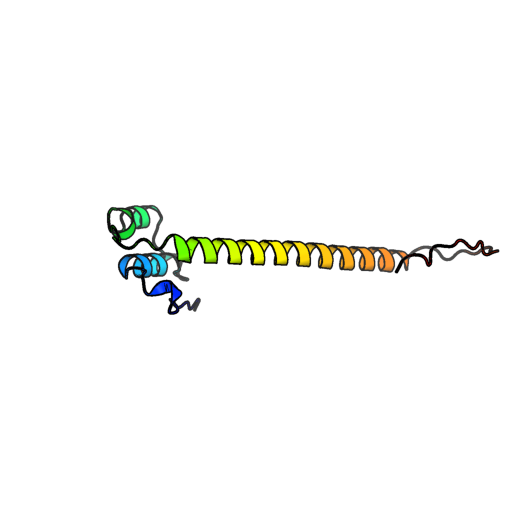TOM 740 C C . GLY A 1 92 ? 13.066 -20.900 -42.753 1.00 57.91 9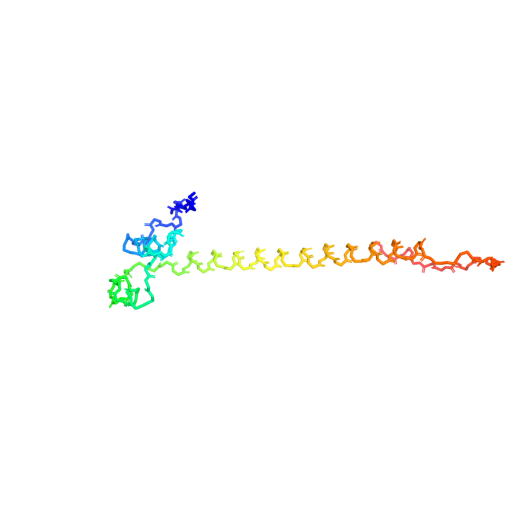2 GLY A C 1
ATOM 741 O O . GLY A 1 92 ? 13.296 -20.982 -43.953 1.00 57.91 92 GLY A O 1
ATOM 742 N N . ALA A 1 93 ? 13.584 -21.773 -41.877 1.00 56.78 93 ALA A N 1
ATOM 743 C CA . ALA A 1 93 ? 14.481 -22.871 -42.260 1.00 56.78 93 ALA A CA 1
ATOM 744 C C . ALA A 1 93 ? 13.748 -24.154 -42.712 1.00 56.78 93 ALA A C 1
ATOM 746 O O . ALA A 1 93 ? 14.391 -25.151 -43.033 1.00 56.78 93 ALA A O 1
ATOM 747 N N . THR A 1 94 ? 12.412 -24.148 -42.767 1.00 48.84 94 THR A N 1
ATOM 748 C CA . THR A 1 94 ? 11.615 -25.266 -43.290 1.00 48.84 94 THR A CA 1
ATOM 749 C C . THR A 1 94 ? 10.565 -24.766 -44.277 1.00 48.84 94 THR A C 1
ATOM 751 O O . THR A 1 94 ? 9.391 -24.718 -43.928 1.00 48.84 94 THR A O 1
ATOM 754 N N . THR A 1 95 ? 10.967 -24.358 -45.485 1.00 45.47 95 THR A N 1
ATOM 755 C CA . THR A 1 95 ? 10.222 -24.559 -46.750 1.00 45.47 95 THR A CA 1
ATOM 756 C C . THR A 1 95 ? 11.072 -24.077 -47.937 1.00 45.47 95 THR A C 1
ATOM 758 O O . THR A 1 95 ? 11.555 -22.950 -47.952 1.00 45.47 95 THR A O 1
ATOM 761 N N . THR A 1 96 ? 11.195 -24.971 -48.925 1.00 36.81 96 THR A N 1
ATOM 762 C CA . THR A 1 96 ? 11.679 -24.813 -50.313 1.00 36.81 96 THR A CA 1
ATOM 763 C C . THR A 1 96 ? 13.170 -24.595 -50.572 1.00 36.81 96 THR A C 1
ATOM 765 O O . THR A 1 96 ? 13.667 -23.486 -50.724 1.00 36.81 96 THR A O 1
ATOM 768 N N . ASP A 1 97 ? 13.826 -25.735 -50.768 1.00 42.41 97 ASP A N 1
ATOM 769 C CA . ASP A 1 97 ? 14.789 -25.982 -51.840 1.00 42.41 97 ASP A CA 1
ATOM 770 C C . ASP A 1 97 ? 14.217 -25.500 -53.196 1.00 42.41 97 ASP A C 1
ATOM 772 O O . ASP A 1 97 ? 13.191 -26.013 -53.649 1.00 42.41 97 ASP A O 1
ATOM 776 N N . ASN A 1 98 ? 14.821 -24.478 -53.810 1.00 34.69 98 ASN A N 1
ATOM 777 C CA . ASN A 1 98 ? 15.049 -24.426 -55.259 1.00 34.69 98 ASN A CA 1
ATOM 778 C C . ASN A 1 98 ? 16.006 -23.277 -55.631 1.00 34.69 98 ASN A C 1
ATOM 780 O O . ASN A 1 98 ? 15.809 -22.129 -55.236 1.00 34.69 98 ASN A O 1
ATOM 784 N N . LYS A 1 99 ? 17.030 -23.634 -56.417 1.00 46.50 99 LYS A N 1
ATOM 785 C CA . LYS A 1 99 ? 17.985 -22.775 -57.150 1.00 46.50 99 LYS A CA 1
ATOM 786 C C . LYS A 1 99 ? 17.253 -21.595 -57.827 1.00 46.50 99 LYS A C 1
ATOM 788 O O . LYS A 1 99 ? 16.123 -21.762 -58.265 1.00 46.50 99 LYS A O 1
ATOM 793 N N . ASP A 1 100 ? 17.814 -20.401 -57.999 1.00 38.00 100 ASP A N 1
ATOM 794 C CA . ASP A 1 100 ? 19.031 -20.132 -58.764 1.00 38.00 100 ASP A CA 1
ATOM 795 C C . ASP A 1 100 ? 19.381 -18.621 -58.724 1.00 38.00 100 ASP A C 1
ATOM 797 O O . ASP A 1 100 ? 18.504 -17.772 -58.570 1.00 38.00 100 ASP A O 1
ATOM 801 N N . ASN A 1 101 ? 20.657 -18.343 -58.994 1.00 37.19 101 ASN A N 1
ATOM 802 C CA . ASN A 1 101 ? 21.272 -17.116 -59.518 1.00 37.19 101 ASN A CA 1
ATOM 803 C C . ASN A 1 101 ? 21.564 -15.874 -58.626 1.00 37.19 101 ASN A C 1
ATOM 805 O O . ASN A 1 101 ? 20.708 -15.055 -58.302 1.00 37.19 101 ASN A O 1
ATOM 809 N N . SER A 1 102 ? 22.866 -15.682 -58.371 1.00 40.97 102 SER A N 1
ATOM 810 C CA . SER A 1 102 ? 23.579 -14.400 -58.153 1.00 40.97 102 SER A CA 1
ATOM 811 C C . SER A 1 102 ? 24.037 -13.831 -59.520 1.00 40.97 102 SER A C 1
ATOM 813 O O . SER A 1 102 ? 24.108 -14.635 -60.448 1.00 40.97 102 SER A O 1
ATOM 815 N N . PRO A 1 103 ? 24.392 -12.531 -59.713 1.00 43.94 103 PRO A N 1
ATOM 816 C CA . PRO A 1 103 ? 25.398 -11.782 -58.927 1.00 43.94 103 PRO A CA 1
ATOM 817 C C . PRO A 1 103 ? 25.037 -10.296 -58.646 1.00 43.94 103 PRO A C 1
ATOM 819 O O . PRO A 1 103 ? 24.297 -9.664 -59.386 1.00 43.94 103 PRO A O 1
ATOM 822 N N . GLY A 1 104 ? 25.492 -9.690 -57.547 1.00 38.03 104 GLY A N 1
ATOM 823 C CA . GLY A 1 104 ? 26.777 -8.977 -57.452 1.00 38.03 104 GLY A CA 1
ATOM 824 C C . GLY A 1 104 ? 26.649 -7.757 -56.504 1.00 38.03 104 GLY A C 1
ATOM 825 O O . GLY A 1 104 ? 25.524 -7.372 -56.188 1.00 38.03 104 GLY A O 1
ATOM 826 N N . PRO A 1 105 ? 27.756 -7.177 -55.994 1.00 52.09 105 PRO A N 1
ATOM 827 C CA . PRO A 1 105 ? 27.742 -6.322 -54.804 1.00 52.09 105 PRO A CA 1
ATOM 828 C C . PRO A 1 105 ? 27.664 -4.825 -55.139 1.00 52.09 105 PRO A C 1
ATOM 830 O O . PRO A 1 105 ? 28.448 -4.334 -55.950 1.00 52.09 105 PRO A O 1
ATOM 833 N N . GLU A 1 106 ? 26.804 -4.078 -54.442 1.00 40.84 106 GLU A N 1
ATOM 834 C CA . GLU A 1 106 ? 26.803 -2.611 -54.475 1.00 40.84 106 GLU A CA 1
ATOM 835 C C . GLU A 1 106 ? 27.109 -2.046 -53.081 1.00 40.84 106 GLU A C 1
ATOM 837 O O . GLU A 1 106 ? 26.490 -2.399 -52.077 1.00 40.84 106 GLU A O 1
ATOM 842 N N . LYS A 1 107 ? 28.157 -1.222 -53.025 1.00 48.97 107 LYS A N 1
ATOM 843 C CA . LYS A 1 107 ? 28.689 -0.567 -51.827 1.00 48.97 107 LYS A CA 1
ATOM 844 C C . LYS A 1 107 ? 27.876 0.695 -51.526 1.00 48.97 107 LYS A C 1
ATOM 846 O O . LYS A 1 107 ? 27.638 1.460 -52.451 1.00 48.97 107 LYS A O 1
ATOM 851 N N . SER A 1 108 ? 27.584 0.986 -50.257 1.00 38.41 108 SER A N 1
ATOM 852 C CA . SER A 1 108 ? 27.383 2.364 -49.760 1.00 38.41 108 SER A CA 1
ATOM 853 C C . SER A 1 108 ? 27.368 2.343 -48.223 1.00 38.41 108 SER A C 1
ATOM 855 O O . SER A 1 108 ? 26.496 1.724 -47.625 1.00 38.41 108 SER A O 1
ATOM 857 N N . ALA A 1 109 ? 28.473 2.692 -47.561 1.00 47.00 109 ALA A N 1
ATOM 858 C CA . ALA A 1 109 ? 28.796 4.044 -47.088 1.00 47.00 109 ALA A CA 1
ATOM 859 C C . ALA A 1 109 ? 27.848 4.543 -45.979 1.00 47.00 109 ALA A C 1
ATOM 861 O O . ALA A 1 109 ? 26.869 5.223 -46.259 1.00 47.00 109 ALA A O 1
ATOM 862 N N . ALA A 1 110 ? 28.171 4.196 -44.728 1.00 43.91 110 ALA A N 1
ATOM 863 C CA . ALA A 1 110 ? 27.865 4.985 -43.527 1.00 43.91 110 ALA A CA 1
ATOM 864 C C . ALA A 1 110 ? 28.594 4.390 -42.301 1.00 43.91 110 ALA A C 1
ATOM 866 O O . ALA A 1 110 ? 27.983 4.036 -41.297 1.00 43.91 110 ALA A O 1
ATOM 867 N N . GLU A 1 111 ? 29.919 4.256 -42.402 1.00 48.75 111 GLU A N 1
ATOM 868 C CA . GLU A 1 111 ? 30.807 4.397 -41.243 1.00 48.75 111 GLU A CA 1
ATOM 869 C C . GLU A 1 111 ? 31.174 5.881 -41.128 1.00 48.75 111 GLU A C 1
ATOM 871 O O . GLU A 1 111 ? 32.278 6.271 -41.463 1.00 48.75 111 GLU A O 1
ATOM 876 N N . GLU A 1 112 ? 30.223 6.715 -40.725 1.00 47.41 112 GLU A N 1
ATOM 877 C CA . GLU A 1 112 ? 30.426 8.030 -40.098 1.00 47.41 112 GLU A CA 1
ATOM 878 C C . GLU A 1 112 ? 29.122 8.212 -39.308 1.00 47.41 112 GLU A C 1
ATOM 880 O O . GLU A 1 112 ? 28.045 8.196 -39.891 1.00 47.41 112 GLU A O 1
ATOM 885 N N . PHE A 1 113 ? 29.077 8.160 -37.984 1.00 41.31 113 PHE A N 1
ATOM 886 C CA . PHE A 1 113 ? 29.761 9.040 -37.060 1.00 41.31 113 PHE A CA 1
ATOM 887 C C . PHE A 1 113 ? 30.034 8.312 -35.743 1.00 41.31 113 PHE A C 1
ATOM 889 O O . PHE A 1 113 ? 29.188 7.582 -35.221 1.00 41.31 113 PHE A O 1
ATOM 896 N N . PHE A 1 114 ? 31.242 8.556 -35.250 1.00 48.25 114 PHE A N 1
ATOM 897 C CA . PHE A 1 114 ? 31.634 8.446 -33.852 1.00 48.25 114 PHE A CA 1
ATOM 898 C C . PHE A 1 114 ? 30.658 9.195 -32.929 1.00 48.25 114 PHE A C 1
ATOM 900 O O . PHE A 1 114 ? 30.138 10.250 -33.366 1.00 48.25 114 PHE A O 1
#

InterPro domains:
  IPR011009 Protein kinase-like domain superfamily [SSF56112] (6-70)

Organism: Lepeophtheirus salmonis (NCBI:txid72036)

pLDDT: mean 77.46, std 18.53, range [34.69, 97.0]

Foldseek 3Di:
DPDDDQDPPLCVLPDPLVVVLVPLQPDPDPVSRQDPVNSCVRCVNPPPDRPDDPPVVVVVVVVVVVVVVVVVVVVVVVVVVVVVVVVVVVVVVPDDDDDDDDDDDDDDDDPDDD